Protein AF-A0A7S2IWK2-F1 (afdb_monomer_lite)

pLDDT: mean 80.55, std 19.59, range [37.44, 98.5]

Organism: NCBI:txid327968

Foldseek 3Di:
DDDDDDDDDDDDDDPPQDAPDQQPCVLQVQCCDPPQVLNPDGPVVVVCCQAQNQQNVLFGNNVVCSVVSVCRVLSCCCAVVLAPVVSVVVVLVVCVVVVLLSNVVVVVCCVVVVVVVDPQDDSNDHRVNVSVVCCVPPNCVNSRHNHDDVCVVPPPPPVPSQCSDPVRRCVPPVVD

Radius of gyration: 22.22 Å; chains: 1; bounding box: 35×38×95 Å

Sequence (176 aa):
ATPADAGRAMAASAGVAGQINKFDCDRHPKLCQPPFDCQTFTDQEFMTMQTRGFAPEGQGNLRTWCFSPDYEEYMHTCIVKKDLVAAAKIQYQWSLDKKDGVDELDGSYCFLEGHCSNAAVTNETTLAEADKMCDERYGDDWRKAGKITWSMQQPQLSLHPELASHTTGFHSSKAT

Structure (mmCIF, N/CA/C/O backbone):
data_AF-A0A7S2IWK2-F1
#
_entry.id   AF-A0A7S2IWK2-F1
#
loop_
_atom_site.group_PDB
_atom_site.id
_atom_site.type_symbol
_atom_site.label_atom_id
_atom_site.label_alt_id
_atom_site.label_comp_id
_atom_site.label_asym_id
_atom_site.label_entity_id
_atom_site.label_seq_id
_atom_site.pdbx_PDB_ins_code
_atom_site.Cartn_x
_atom_site.Cartn_y
_atom_site.Cartn_z
_atom_site.occupancy
_atom_site.B_iso_or_equiv
_atom_site.auth_seq_id
_atom_site.auth_comp_id
_atom_site.auth_asym_id
_atom_site.auth_atom_id
_atom_site.pdbx_PDB_model_num
ATOM 1 N N . ALA A 1 1 ? 11.664 20.136 -65.257 1.00 42.97 1 ALA A N 1
ATOM 2 C CA . ALA A 1 1 ? 12.844 19.936 -64.398 1.00 42.97 1 ALA A CA 1
ATOM 3 C C . ALA A 1 1 ? 12.511 20.484 -63.017 1.00 42.97 1 ALA A C 1
ATOM 5 O O . ALA A 1 1 ? 12.349 21.687 -62.881 1.00 42.97 1 ALA A O 1
ATOM 6 N N . THR A 1 2 ? 12.291 19.609 -62.042 1.00 47.41 2 THR A N 1
ATOM 7 C CA . THR A 1 2 ? 12.078 19.954 -60.627 1.00 47.41 2 THR A CA 1
ATOM 8 C C . THR A 1 2 ? 13.369 19.725 -59.852 1.00 47.41 2 THR A C 1
ATOM 10 O O . THR A 1 2 ? 14.076 18.759 -60.141 1.00 47.41 2 THR A O 1
ATOM 13 N N . PRO A 1 3 ? 13.636 20.555 -58.838 1.00 44.16 3 PRO A N 1
ATOM 14 C CA . PRO A 1 3 ? 14.153 20.006 -57.592 1.00 44.16 3 PRO A CA 1
ATOM 15 C C . PRO A 1 3 ? 13.393 20.560 -56.381 1.00 44.16 3 PRO A C 1
ATOM 17 O O . PRO A 1 3 ? 13.373 21.762 -56.119 1.00 44.16 3 PRO A O 1
ATOM 20 N N . ALA A 1 4 ? 12.762 19.630 -55.668 1.00 43.69 4 ALA A N 1
ATOM 21 C CA . ALA A 1 4 ? 12.442 19.727 -54.254 1.00 43.69 4 ALA A CA 1
ATOM 22 C C . ALA A 1 4 ? 13.703 19.404 -53.417 1.00 43.69 4 ALA A C 1
ATOM 24 O O . ALA A 1 4 ? 14.712 18.976 -53.973 1.00 43.69 4 ALA A O 1
ATOM 25 N N . ASP A 1 5 ? 13.582 19.561 -52.097 1.00 46.97 5 ASP A N 1
ATOM 26 C CA . ASP A 1 5 ? 14.497 19.141 -51.020 1.00 46.97 5 ASP A CA 1
ATOM 27 C C . ASP A 1 5 ? 15.572 20.123 -50.534 1.00 46.97 5 ASP A C 1
ATOM 29 O O . ASP A 1 5 ? 16.701 20.158 -51.012 1.00 46.97 5 ASP A O 1
ATOM 33 N N . ALA A 1 6 ? 15.243 20.805 -49.429 1.00 41.53 6 ALA A N 1
ATOM 34 C CA . ALA A 1 6 ? 16.183 21.059 -48.333 1.00 41.53 6 ALA A CA 1
ATOM 35 C C . ALA A 1 6 ? 15.432 21.332 -47.012 1.00 41.53 6 ALA A C 1
ATOM 37 O O . ALA A 1 6 ? 15.571 22.386 -46.400 1.00 41.53 6 ALA A O 1
ATOM 38 N N . GLY A 1 7 ? 14.611 20.379 -46.563 1.00 37.44 7 GLY A N 1
ATOM 39 C CA . GLY A 1 7 ? 14.047 20.363 -45.210 1.00 37.44 7 GLY A CA 1
ATOM 40 C C . GLY A 1 7 ? 14.816 19.384 -44.326 1.00 37.44 7 GLY A C 1
ATOM 41 O O . GLY A 1 7 ? 14.419 18.231 -44.203 1.00 37.44 7 GLY A O 1
ATOM 42 N N . ARG A 1 8 ? 15.931 19.812 -43.722 1.00 45.59 8 ARG A N 1
ATOM 43 C CA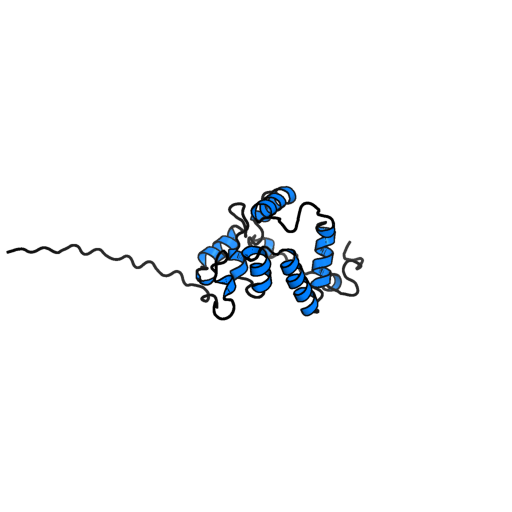 . ARG A 1 8 ? 16.676 18.999 -42.745 1.00 45.59 8 ARG A CA 1
ATOM 44 C C . ARG A 1 8 ? 16.255 19.409 -41.333 1.00 45.59 8 ARG A C 1
ATOM 46 O O . ARG A 1 8 ? 16.829 20.320 -40.746 1.00 45.59 8 ARG A O 1
ATOM 53 N N . ALA A 1 9 ? 15.225 18.751 -40.808 1.00 43.69 9 ALA A N 1
ATOM 54 C CA . ALA A 1 9 ? 14.885 18.825 -39.393 1.00 43.69 9 ALA A CA 1
ATOM 55 C C . ALA A 1 9 ? 15.951 18.069 -38.586 1.00 43.69 9 ALA A C 1
ATOM 57 O O . ALA A 1 9 ? 16.199 16.886 -38.823 1.00 43.69 9 ALA A O 1
ATOM 58 N N . MET A 1 10 ? 16.600 18.758 -37.647 1.00 44.78 10 MET A N 1
ATOM 59 C CA . MET A 1 10 ? 17.414 18.107 -36.628 1.00 44.78 10 MET A CA 1
ATOM 60 C C . MET A 1 10 ? 16.477 17.397 -35.651 1.00 44.78 10 MET A C 1
ATOM 62 O O . MET A 1 10 ? 15.707 18.045 -34.945 1.00 44.78 10 MET A O 1
ATOM 66 N N . ALA A 1 11 ? 16.533 16.068 -35.621 1.00 47.22 11 ALA A N 1
ATOM 67 C CA . ALA A 1 11 ? 15.924 15.293 -34.555 1.00 47.22 11 ALA A CA 1
ATOM 68 C C . ALA A 1 11 ? 16.700 15.565 -33.259 1.00 47.22 11 ALA A C 1
ATOM 70 O O . ALA A 1 11 ? 17.878 15.227 -33.147 1.00 47.22 11 ALA A O 1
ATOM 71 N N . ALA A 1 12 ? 16.038 16.196 -32.291 1.00 45.97 12 ALA A N 1
ATOM 72 C CA . ALA A 1 12 ? 16.512 16.254 -30.921 1.00 45.97 12 ALA A CA 1
ATOM 73 C C . ALA A 1 12 ? 16.427 14.838 -30.337 1.00 45.97 12 ALA A C 1
ATOM 75 O O . ALA A 1 12 ? 15.342 14.306 -30.109 1.00 45.97 12 ALA A O 1
ATOM 76 N N . SER A 1 13 ? 17.579 14.211 -30.124 1.00 44.81 13 SER A N 1
ATOM 77 C CA . SER A 1 13 ? 17.695 13.000 -29.321 1.00 44.81 13 SER A CA 1
ATOM 78 C C . SER A 1 13 ? 17.379 13.361 -27.871 1.00 44.81 13 SER A C 1
ATOM 80 O O . SER A 1 13 ? 18.224 13.915 -27.166 1.00 44.81 13 SER A O 1
ATOM 82 N N . ALA A 1 14 ? 16.147 13.083 -27.446 1.00 52.09 14 ALA A N 1
ATOM 83 C CA . ALA A 1 14 ? 15.778 13.065 -26.041 1.00 52.09 14 ALA A CA 1
ATOM 84 C C . ALA A 1 14 ? 16.675 12.038 -25.340 1.00 52.09 14 ALA A C 1
ATOM 86 O O . ALA A 1 14 ? 16.650 10.850 -25.668 1.00 52.09 14 ALA A O 1
ATOM 87 N N . GLY A 1 15 ? 17.521 12.519 -24.429 1.00 41.31 15 GLY A N 1
ATOM 88 C CA . GLY A 1 15 ? 18.321 11.663 -23.568 1.00 41.31 15 GLY A CA 1
ATOM 89 C C . GLY A 1 15 ? 17.392 10.723 -22.814 1.00 41.31 15 GLY A C 1
ATOM 90 O O . GLY A 1 15 ? 16.496 11.174 -22.103 1.00 41.31 15 GLY A O 1
ATOM 91 N N . VAL A 1 16 ? 17.583 9.422 -23.011 1.00 52.66 16 VAL A N 1
ATOM 92 C CA . VAL A 1 16 ? 16.924 8.388 -22.219 1.00 52.66 16 VAL A CA 1
ATOM 93 C C . VAL A 1 16 ? 17.413 8.582 -20.789 1.00 52.66 16 VAL A C 1
ATOM 95 O O . VAL A 1 16 ? 18.560 8.265 -20.475 1.00 52.66 16 VAL A O 1
ATOM 98 N N . ALA A 1 17 ? 16.567 9.172 -19.945 1.00 56.16 17 ALA A N 1
ATOM 99 C CA . ALA A 1 17 ? 16.725 9.079 -18.505 1.00 56.16 17 ALA A CA 1
ATOM 100 C C . ALA A 1 17 ? 16.875 7.586 -18.183 1.00 56.16 17 ALA A C 1
ATOM 102 O O . ALA A 1 17 ? 16.020 6.787 -18.572 1.00 56.16 17 ALA A O 1
ATOM 103 N N . GLY A 1 18 ? 18.015 7.208 -17.603 1.00 46.22 18 GLY A N 1
ATOM 104 C CA . GLY A 1 18 ? 18.309 5.818 -17.279 1.00 46.22 18 GLY A CA 1
ATOM 105 C C . GLY A 1 18 ? 17.173 5.242 -16.442 1.00 46.22 18 GLY A C 1
ATOM 106 O O . GLY A 1 18 ? 16.718 5.888 -15.510 1.00 46.22 18 GLY A O 1
ATOM 107 N N . GLN A 1 19 ? 16.668 4.073 -16.822 1.00 54.09 19 GLN A N 1
ATOM 108 C CA . GLN A 1 19 ? 15.784 3.293 -15.966 1.00 54.09 19 GLN A CA 1
ATOM 109 C C . GLN A 1 19 ? 16.672 2.555 -14.959 1.00 54.09 19 GLN A C 1
ATOM 111 O O . GLN A 1 19 ? 17.494 1.731 -15.369 1.00 54.09 19 GLN A O 1
ATOM 116 N N . ILE A 1 20 ? 16.523 2.810 -13.660 1.00 53.59 20 ILE A N 1
ATOM 117 C CA . ILE A 1 20 ? 16.961 1.887 -12.613 1.00 53.59 20 ILE A CA 1
ATOM 118 C C . ILE A 1 20 ? 16.224 0.579 -12.896 1.00 53.59 20 ILE A C 1
ATOM 120 O O . ILE A 1 20 ? 15.005 0.526 -12.795 1.00 53.59 20 ILE A O 1
ATOM 124 N N . ASN A 1 21 ? 16.991 -0.438 -13.300 1.00 61.62 21 ASN A N 1
ATOM 125 C CA . ASN A 1 21 ? 16.616 -1.843 -13.455 1.00 61.62 21 ASN A CA 1
ATOM 126 C C . ASN A 1 21 ? 15.184 -2.073 -13.954 1.00 61.62 21 ASN A C 1
ATOM 128 O O . ASN A 1 21 ? 14.243 -2.109 -13.166 1.00 61.62 21 ASN A O 1
ATOM 132 N N . LYS A 1 22 ? 15.040 -2.308 -15.265 1.00 82.94 22 LYS A N 1
ATOM 133 C CA . LYS A 1 22 ? 13.790 -2.776 -15.880 1.00 82.94 22 LYS A CA 1
ATOM 134 C C . LYS A 1 22 ? 13.114 -3.809 -14.964 1.00 82.94 22 LYS A C 1
ATOM 136 O O . LYS A 1 22 ? 13.695 -4.862 -14.711 1.00 82.94 22 LYS A O 1
ATOM 141 N N . PHE A 1 23 ? 11.927 -3.474 -14.460 1.00 93.31 23 PHE A N 1
ATOM 142 C CA . PHE A 1 23 ? 11.170 -4.321 -13.541 1.00 93.31 23 PHE A CA 1
ATOM 143 C C . PHE A 1 23 ? 10.983 -5.727 -14.138 1.00 93.31 23 PHE A C 1
ATOM 145 O O . PHE A 1 23 ? 10.677 -5.868 -15.326 1.00 93.31 23 PHE A O 1
ATOM 152 N N . ASP A 1 24 ? 11.203 -6.764 -13.328 1.00 95.44 24 ASP A N 1
ATOM 153 C CA . ASP A 1 24 ? 11.193 -8.160 -13.775 1.00 95.44 24 ASP A CA 1
ATOM 154 C C . ASP A 1 24 ? 9.757 -8.700 -13.862 1.00 95.44 24 ASP A C 1
ATOM 156 O O . ASP A 1 24 ? 9.222 -9.278 -12.915 1.00 95.44 24 ASP A O 1
ATOM 160 N N . CYS A 1 25 ? 9.123 -8.495 -15.017 1.00 96.31 25 CYS A N 1
ATOM 161 C CA . CYS A 1 25 ? 7.776 -8.999 -15.292 1.00 96.31 25 CYS A CA 1
ATOM 162 C C . CYS A 1 25 ? 7.700 -10.515 -15.460 1.00 96.31 25 CYS A C 1
ATOM 164 O O . CYS A 1 25 ? 6.600 -11.058 -15.400 1.00 96.31 25 CYS A O 1
ATOM 166 N N . ASP A 1 26 ? 8.822 -11.200 -15.691 1.00 96.81 26 ASP A N 1
ATOM 167 C CA . ASP A 1 26 ? 8.811 -12.660 -15.770 1.00 96.81 26 ASP A CA 1
ATOM 168 C C . ASP A 1 26 ? 8.629 -13.242 -14.363 1.00 96.81 26 ASP A C 1
ATOM 170 O O . ASP A 1 26 ? 7.918 -14.231 -14.176 1.00 96.81 26 ASP A O 1
ATOM 174 N N . ARG A 1 27 ? 9.216 -12.581 -13.356 1.00 97.12 27 ARG A N 1
ATOM 175 C CA . ARG A 1 27 ? 9.064 -12.943 -11.945 1.00 97.12 27 ARG A CA 1
ATOM 176 C C . ARG A 1 27 ? 7.814 -12.354 -11.286 1.00 97.12 27 ARG A C 1
ATOM 178 O O . ARG A 1 27 ? 7.235 -13.017 -10.430 1.00 97.12 27 ARG A O 1
ATOM 185 N N . HIS A 1 28 ? 7.413 -11.144 -11.674 1.00 97.81 28 HIS A N 1
ATOM 186 C CA . HIS A 1 28 ? 6.282 -10.411 -11.091 1.00 97.81 28 HIS A CA 1
ATOM 187 C C . HIS A 1 28 ? 5.304 -9.913 -12.177 1.00 97.81 28 HIS A C 1
ATOM 189 O O . HIS A 1 28 ? 5.151 -8.704 -12.400 1.00 97.81 28 HIS A O 1
ATOM 195 N N . PRO A 1 29 ? 4.638 -10.832 -12.901 1.00 98.00 29 PRO A N 1
ATOM 196 C CA . PRO A 1 29 ? 3.811 -10.485 -14.053 1.00 98.00 29 PRO A CA 1
ATOM 197 C C . PRO A 1 29 ? 2.550 -9.687 -13.702 1.00 98.00 29 PRO A C 1
ATOM 199 O O . PRO A 1 29 ? 2.062 -8.928 -14.539 1.00 98.00 29 PRO A O 1
ATOM 202 N N . LYS A 1 30 ? 1.998 -9.838 -12.492 1.00 98.50 30 LYS A N 1
ATOM 203 C CA . LYS A 1 30 ? 0.761 -9.157 -12.075 1.00 98.50 30 LYS A CA 1
ATOM 204 C C . LYS A 1 30 ? 1.011 -7.686 -11.766 1.00 98.50 30 LYS A C 1
ATOM 206 O O . LYS A 1 30 ? 0.133 -6.864 -12.012 1.00 98.50 30 LYS A O 1
ATOM 211 N N . LEU A 1 31 ? 2.207 -7.339 -11.288 1.00 98.06 31 LEU A N 1
ATOM 212 C CA . LEU A 1 31 ? 2.612 -5.942 -11.093 1.00 98.06 31 LEU A CA 1
ATOM 213 C C . LEU A 1 31 ? 2.954 -5.223 -12.410 1.00 98.06 31 LEU A C 1
ATOM 215 O O . LEU A 1 31 ? 3.026 -3.997 -12.440 1.00 98.06 31 LEU A O 1
ATOM 219 N N . CYS A 1 32 ? 3.103 -5.951 -13.520 1.00 97.50 32 CYS A N 1
ATOM 220 C CA . CYS A 1 32 ? 3.256 -5.358 -14.853 1.00 97.50 32 CYS A CA 1
ATOM 221 C C . CYS A 1 32 ? 1.926 -5.107 -15.584 1.00 97.50 32 CYS A C 1
ATOM 223 O O . CYS A 1 32 ? 1.920 -4.714 -16.751 1.00 97.50 32 CYS A O 1
ATOM 225 N N . GLN A 1 33 ? 0.795 -5.357 -14.924 1.00 97.81 33 GLN A N 1
ATOM 226 C CA . GLN A 1 33 ? -0.538 -5.083 -15.453 1.00 97.81 33 GLN A CA 1
ATOM 227 C C . GLN A 1 33 ? -1.135 -3.839 -14.777 1.00 97.81 33 GLN A C 1
ATOM 229 O O . GLN A 1 33 ? -0.721 -3.485 -13.664 1.00 97.81 33 GLN A O 1
ATOM 234 N N . PRO A 1 34 ? -2.135 -3.186 -15.397 1.00 97.62 34 PRO A N 1
ATOM 235 C CA . PRO A 1 34 ? -2.875 -2.125 -14.735 1.00 97.62 34 PRO A CA 1
ATOM 236 C C . PRO A 1 34 ? -3.502 -2.614 -13.419 1.00 97.62 34 PRO A C 1
ATOM 238 O O . PRO A 1 34 ? -3.991 -3.746 -13.357 1.00 97.62 34 PRO A O 1
ATOM 241 N N . PRO A 1 35 ? -3.543 -1.773 -12.371 1.00 97.25 35 PRO A N 1
ATOM 242 C CA . PRO A 1 35 ? -3.135 -0.362 -12.344 1.00 97.25 35 PRO A CA 1
ATOM 243 C C . PRO A 1 35 ? -1.673 -0.125 -11.904 1.00 97.25 35 PRO A C 1
ATOM 245 O O . PRO A 1 35 ? -1.301 1.011 -11.613 1.00 97.25 35 PRO A O 1
ATOM 248 N N . PHE A 1 36 ? -0.860 -1.177 -11.781 1.00 97.56 36 PHE A N 1
ATOM 249 C CA . PHE A 1 36 ? 0.509 -1.082 -11.262 1.00 97.56 36 PHE A CA 1
ATOM 250 C C . PHE A 1 36 ? 1.511 -0.689 -12.354 1.00 97.56 36 PHE A C 1
ATOM 252 O O . PHE A 1 36 ? 2.332 0.202 -12.152 1.00 97.56 36 PHE A O 1
ATOM 259 N N . ASP A 1 37 ? 1.424 -1.315 -13.531 1.00 97.12 37 ASP A N 1
ATOM 260 C CA . ASP A 1 37 ? 2.212 -0.988 -14.729 1.00 97.12 37 ASP A CA 1
ATOM 261 C C . ASP A 1 37 ? 3.732 -0.808 -14.468 1.00 97.12 37 ASP A C 1
ATOM 263 O O . ASP A 1 37 ? 4.384 0.074 -15.047 1.00 97.12 37 ASP A O 1
ATOM 267 N N . CYS A 1 38 ? 4.317 -1.631 -13.589 1.00 96.50 38 CYS A N 1
ATOM 268 C CA . CYS A 1 38 ? 5.683 -1.460 -13.079 1.00 96.50 38 CYS A CA 1
ATOM 269 C C . CYS A 1 38 ? 6.793 -1.569 -14.138 1.00 96.50 38 CYS A C 1
ATOM 271 O O . CYS A 1 38 ? 7.881 -1.030 -13.958 1.00 96.50 38 CYS A O 1
ATOM 273 N N . GLN A 1 39 ? 6.528 -2.184 -15.289 1.00 95.50 39 GLN A N 1
ATOM 274 C CA . GLN A 1 39 ? 7.448 -2.252 -16.431 1.00 95.50 39 GLN A CA 1
ATOM 275 C C . GLN A 1 39 ? 7.789 -0.888 -17.036 1.00 95.50 39 GLN A C 1
ATOM 277 O O . GLN A 1 39 ? 8.807 -0.745 -17.714 1.00 95.50 39 GLN A O 1
ATOM 282 N N . THR A 1 40 ? 6.915 0.100 -16.836 1.00 94.56 40 THR A N 1
ATOM 283 C CA . THR A 1 40 ? 7.118 1.475 -17.310 1.00 94.56 40 THR A CA 1
ATOM 284 C C . THR A 1 40 ? 7.581 2.410 -16.202 1.00 94.56 40 THR A C 1
ATOM 286 O O . THR A 1 40 ? 7.739 3.600 -16.452 1.00 94.56 40 THR A O 1
ATOM 289 N N . PHE A 1 41 ? 7.774 1.890 -14.990 1.00 93.00 41 PHE A N 1
ATOM 290 C CA . PHE A 1 41 ? 8.134 2.675 -13.825 1.00 93.00 41 PHE A CA 1
ATOM 291 C C . PHE A 1 41 ? 9.530 3.292 -13.973 1.00 93.00 41 PHE A C 1
ATOM 293 O O . PHE A 1 41 ? 10.486 2.611 -14.345 1.00 93.00 41 PHE A O 1
ATOM 300 N N . THR A 1 42 ? 9.635 4.600 -13.732 1.00 91.19 42 THR A N 1
ATOM 301 C CA . THR A 1 42 ? 10.849 5.388 -13.994 1.00 91.19 42 THR A CA 1
ATOM 302 C C . THR A 1 42 ? 11.503 5.935 -12.727 1.00 91.19 42 THR A C 1
ATOM 304 O O . THR A 1 42 ? 10.853 6.191 -11.712 1.00 91.19 42 THR A O 1
ATOM 307 N N . ASP A 1 43 ? 12.795 6.248 -12.826 1.00 88.94 43 ASP A N 1
ATOM 308 C CA . ASP A 1 43 ? 13.557 6.951 -11.785 1.00 88.94 43 ASP A CA 1
ATOM 309 C C . ASP A 1 43 ? 12.919 8.283 -11.414 1.00 88.94 43 ASP A C 1
ATOM 311 O O . ASP A 1 43 ? 12.891 8.674 -10.249 1.00 88.94 43 ASP A O 1
ATOM 315 N N . GLN A 1 44 ? 12.374 8.988 -12.404 1.00 90.75 44 GLN A N 1
ATOM 316 C CA . GLN A 1 44 ? 11.716 10.263 -12.172 1.00 90.75 44 GLN A CA 1
ATOM 317 C C . GLN A 1 44 ? 10.452 10.091 -11.324 1.00 90.75 44 GLN A C 1
ATOM 319 O O . GLN A 1 44 ? 10.208 10.900 -10.425 1.00 90.75 44 GLN A O 1
ATOM 324 N N . GLU A 1 45 ? 9.659 9.045 -11.564 1.00 90.81 45 GLU A N 1
ATOM 325 C CA . GLU A 1 45 ? 8.510 8.717 -10.715 1.00 90.81 45 GLU A CA 1
ATOM 326 C C . GLU A 1 45 ? 8.957 8.343 -9.300 1.00 90.81 45 GLU A C 1
ATOM 328 O O . GLU A 1 45 ? 8.370 8.824 -8.329 1.00 90.81 45 GLU A O 1
ATOM 333 N N . PHE A 1 46 ? 10.037 7.568 -9.160 1.00 89.19 46 PHE A N 1
ATOM 334 C CA . PHE A 1 46 ? 10.610 7.249 -7.851 1.00 89.19 46 PHE A CA 1
ATOM 335 C C . PHE A 1 46 ? 11.041 8.497 -7.082 1.00 89.19 46 PHE A C 1
ATOM 337 O O . PHE A 1 46 ? 10.653 8.688 -5.929 1.00 89.19 46 PHE A O 1
ATOM 344 N N . MET A 1 47 ? 11.807 9.379 -7.723 1.00 89.19 47 MET A N 1
ATOM 345 C CA . MET A 1 47 ? 12.257 10.633 -7.120 1.00 89.19 47 MET A CA 1
ATOM 346 C C . MET A 1 47 ? 11.078 11.544 -6.771 1.00 89.19 47 MET A C 1
ATOM 348 O O . MET A 1 47 ? 11.086 12.214 -5.735 1.00 89.19 47 MET A O 1
ATOM 352 N N . THR A 1 48 ? 10.031 11.544 -7.596 1.00 90.12 48 THR A N 1
ATOM 353 C CA . THR A 1 48 ? 8.790 12.274 -7.313 1.00 90.12 48 THR A CA 1
ATOM 354 C C . THR A 1 48 ? 8.122 11.734 -6.050 1.00 90.12 48 THR A C 1
ATOM 356 O O . THR A 1 48 ? 7.757 12.522 -5.180 1.00 90.12 48 THR A O 1
ATOM 359 N N . MET A 1 49 ? 8.030 10.412 -5.887 1.00 89.31 49 MET A N 1
ATOM 360 C CA . MET A 1 49 ? 7.471 9.803 -4.676 1.00 89.31 49 MET A CA 1
ATOM 361 C C . MET A 1 49 ? 8.310 10.083 -3.430 1.00 89.31 49 MET A C 1
ATOM 363 O O . MET A 1 49 ? 7.765 10.489 -2.409 1.00 89.31 49 MET A O 1
ATOM 367 N N . GLN A 1 50 ? 9.637 9.981 -3.513 1.00 88.31 50 GLN A N 1
ATOM 368 C CA . GLN A 1 50 ? 10.507 10.297 -2.375 1.00 88.31 50 GLN A CA 1
ATOM 369 C C . GLN A 1 50 ? 10.412 11.765 -1.933 1.00 88.31 50 GLN A C 1
ATOM 371 O O . GLN A 1 50 ? 10.610 12.071 -0.760 1.00 88.31 50 GLN A O 1
ATOM 376 N N . THR A 1 51 ? 10.117 12.692 -2.848 1.00 90.44 51 THR A N 1
ATOM 377 C CA . THR A 1 51 ? 10.080 14.134 -2.546 1.00 90.44 51 THR A CA 1
ATOM 378 C C . THR A 1 51 ? 8.685 14.664 -2.226 1.00 90.44 51 THR A C 1
ATOM 380 O O . THR A 1 51 ? 8.556 15.644 -1.483 1.00 90.44 51 THR A O 1
ATOM 383 N N . ARG A 1 52 ? 7.632 14.042 -2.764 1.00 91.00 52 ARG A N 1
ATOM 384 C CA . ARG A 1 52 ? 6.241 14.495 -2.607 1.00 91.00 52 ARG A CA 1
ATOM 385 C C . ARG A 1 52 ? 5.386 13.566 -1.741 1.00 91.00 52 ARG A C 1
ATOM 387 O O . ARG A 1 52 ? 4.369 14.030 -1.239 1.00 91.00 52 ARG A O 1
ATOM 394 N N . GLY A 1 53 ? 5.825 12.332 -1.506 1.00 91.19 53 GLY A N 1
ATOM 395 C CA . GLY A 1 53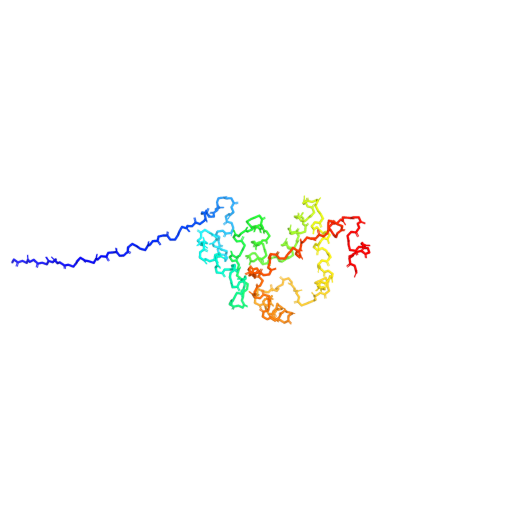 ? 5.074 11.288 -0.813 1.00 91.19 53 GLY A CA 1
ATOM 396 C C . GLY A 1 53 ? 4.382 10.320 -1.775 1.00 91.19 53 GLY A C 1
ATOM 397 O O . GLY A 1 53 ? 4.495 10.431 -2.998 1.00 91.19 53 GLY A O 1
ATOM 398 N N . PHE A 1 54 ? 3.667 9.356 -1.205 1.00 90.44 54 PHE A N 1
ATOM 399 C CA . PHE A 1 54 ? 3.005 8.265 -1.923 1.00 90.44 54 PHE A CA 1
ATOM 400 C C . PHE A 1 54 ? 1.599 8.592 -2.435 1.00 90.44 54 PHE A C 1
ATOM 402 O O . PHE A 1 54 ? 1.068 7.836 -3.243 1.00 90.44 54 PHE A O 1
ATOM 409 N N . ALA A 1 55 ? 0.998 9.709 -2.027 1.00 92.38 55 ALA A N 1
ATOM 410 C CA . ALA A 1 55 ? -0.310 10.135 -2.531 1.00 92.38 55 ALA A CA 1
ATOM 411 C C . ALA A 1 55 ? -0.378 11.657 -2.748 1.00 92.38 55 ALA A C 1
ATOM 413 O O . ALA A 1 55 ? -1.269 12.332 -2.231 1.00 92.38 55 ALA A O 1
ATOM 414 N N . PRO A 1 56 ? 0.563 12.240 -3.515 1.00 89.44 56 PRO A N 1
ATOM 415 C CA . PRO A 1 56 ? 0.722 13.690 -3.591 1.00 89.44 56 PRO A CA 1
ATOM 416 C C . PRO A 1 56 ? -0.439 14.408 -4.293 1.00 89.44 56 PRO A C 1
ATOM 418 O O . PRO A 1 56 ? -0.557 15.622 -4.158 1.00 89.44 56 PRO A O 1
ATOM 421 N N . GLU A 1 57 ? -1.277 13.672 -5.026 1.00 90.19 57 GLU A N 1
ATOM 422 C CA . GLU A 1 57 ? -2.470 14.182 -5.717 1.00 90.19 57 GLU A CA 1
ATOM 423 C C . GLU A 1 57 ? -3.771 13.879 -4.939 1.00 90.19 57 GLU A C 1
ATOM 425 O O . GLU A 1 57 ? -4.867 14.023 -5.473 1.00 90.19 57 GLU A O 1
ATOM 430 N N . GLY A 1 58 ? -3.662 13.439 -3.678 1.00 90.38 58 GLY A N 1
ATOM 431 C CA . GLY A 1 58 ? -4.805 13.117 -2.813 1.00 90.38 58 GLY A CA 1
ATOM 432 C C . GLY A 1 58 ? -5.409 11.728 -3.023 1.00 90.38 58 GLY A C 1
ATOM 433 O O . GLY A 1 58 ? -6.434 11.423 -2.427 1.00 90.38 58 GLY A O 1
ATOM 434 N N . GLN A 1 59 ? -4.775 10.896 -3.848 1.00 93.62 59 GLN A N 1
ATOM 435 C CA . GLN A 1 59 ? -5.157 9.506 -4.102 1.00 93.62 59 GLN A CA 1
ATOM 436 C C . GLN A 1 59 ? -3.944 8.601 -3.927 1.00 93.62 59 GLN A C 1
ATOM 438 O O . GLN A 1 59 ? -2.832 8.980 -4.317 1.00 93.62 59 GLN A O 1
ATOM 443 N N . GLY A 1 60 ? -4.151 7.402 -3.380 1.00 92.12 60 GLY A N 1
ATOM 444 C CA . GLY A 1 60 ? -3.098 6.396 -3.267 1.00 92.12 60 GLY A CA 1
ATOM 445 C C . GLY A 1 60 ? -2.437 6.085 -4.618 1.00 92.12 60 GLY A C 1
ATOM 446 O O . GLY A 1 60 ? -3.089 5.598 -5.542 1.00 92.12 60 GLY A O 1
ATOM 447 N N . ASN A 1 61 ? -1.125 6.319 -4.748 1.00 94.38 61 ASN A N 1
ATOM 448 C CA . ASN A 1 61 ? -0.391 5.941 -5.955 1.00 94.38 61 ASN A CA 1
ATOM 449 C C . ASN A 1 61 ? -0.065 4.443 -5.931 1.00 94.38 61 ASN A C 1
ATOM 451 O O . ASN A 1 61 ? 0.881 4.009 -5.274 1.00 94.38 61 ASN A O 1
ATOM 455 N N . LEU A 1 62 ? -0.806 3.641 -6.693 1.00 96.00 62 LEU A N 1
ATOM 456 C CA . LEU A 1 62 ? -0.628 2.185 -6.736 1.00 96.00 62 LEU A CA 1
ATOM 457 C C . LEU A 1 62 ? 0.728 1.753 -7.319 1.00 96.00 62 LEU A C 1
ATOM 459 O O . LEU A 1 62 ? 1.200 0.660 -7.022 1.00 96.00 62 LEU A O 1
ATOM 463 N N . ARG A 1 63 ? 1.414 2.625 -8.066 1.00 95.44 63 ARG A N 1
ATOM 464 C CA . ARG A 1 63 ? 2.763 2.359 -8.599 1.00 95.44 63 ARG A CA 1
ATOM 465 C C . ARG A 1 63 ? 3.846 2.380 -7.515 1.00 95.44 63 ARG A C 1
ATOM 467 O O . ARG A 1 63 ? 4.969 1.958 -7.762 1.00 95.44 63 ARG A O 1
ATOM 474 N N . THR A 1 64 ? 3.520 2.807 -6.293 1.00 92.88 64 THR A N 1
ATOM 475 C CA . THR A 1 64 ? 4.405 2.652 -5.121 1.00 92.88 64 THR A CA 1
ATOM 476 C C . THR A 1 64 ? 4.753 1.187 -4.848 1.00 92.88 64 THR A C 1
ATOM 478 O O . THR A 1 64 ? 5.845 0.888 -4.373 1.00 92.88 64 THR A O 1
ATOM 481 N N . TRP A 1 65 ? 3.882 0.247 -5.219 1.00 94.81 65 TRP A N 1
ATOM 482 C CA . TRP A 1 65 ? 4.125 -1.182 -5.020 1.00 94.81 65 TRP A CA 1
ATOM 483 C C . TRP A 1 65 ? 5.206 -1.763 -5.934 1.00 94.81 65 TRP A C 1
ATOM 485 O O . TRP A 1 65 ? 5.689 -2.864 -5.677 1.00 94.81 65 TRP A O 1
ATOM 495 N N . CYS A 1 66 ? 5.678 -1.007 -6.931 1.00 95.06 66 CYS A N 1
ATOM 496 C CA . CYS A 1 66 ? 6.820 -1.407 -7.749 1.00 95.06 66 CYS A CA 1
ATOM 497 C C . CYS A 1 66 ? 8.134 -1.512 -6.943 1.00 95.06 66 CYS A C 1
ATOM 499 O O . CYS A 1 66 ? 9.069 -2.164 -7.402 1.00 95.06 66 CYS A O 1
ATOM 501 N N . PHE A 1 67 ? 8.214 -0.930 -5.736 1.00 91.69 67 PHE A N 1
ATOM 502 C CA . PHE A 1 67 ? 9.365 -1.089 -4.827 1.00 91.69 67 PHE A CA 1
ATOM 503 C C . PHE A 1 67 ? 9.304 -2.334 -3.949 1.00 91.69 67 PHE A C 1
ATOM 505 O O . PHE A 1 67 ? 10.310 -2.709 -3.349 1.00 91.69 67 PHE A O 1
ATOM 512 N N . SER A 1 68 ? 8.139 -2.972 -3.879 1.00 92.81 68 SER A N 1
ATOM 513 C CA . SER A 1 68 ? 7.870 -4.057 -2.943 1.00 92.81 68 SER A CA 1
ATOM 514 C C . SER A 1 68 ? 7.263 -5.251 -3.686 1.00 92.81 68 SER A C 1
ATOM 516 O O . SER A 1 68 ? 6.145 -5.666 -3.376 1.00 92.81 68 SER A O 1
ATOM 518 N N . PRO A 1 69 ? 7.973 -5.816 -4.684 1.00 95.62 69 PRO A N 1
ATOM 519 C CA . PRO A 1 69 ? 7.412 -6.832 -5.572 1.00 95.62 69 PRO A CA 1
ATOM 520 C C . PRO A 1 69 ? 7.063 -8.149 -4.861 1.00 95.62 69 PRO A C 1
ATOM 522 O O . PRO A 1 69 ? 6.221 -8.907 -5.339 1.00 95.62 69 PRO A O 1
ATOM 525 N N . ASP A 1 70 ? 7.630 -8.388 -3.676 1.00 94.31 70 ASP A N 1
ATOM 526 C CA . ASP A 1 70 ? 7.268 -9.514 -2.8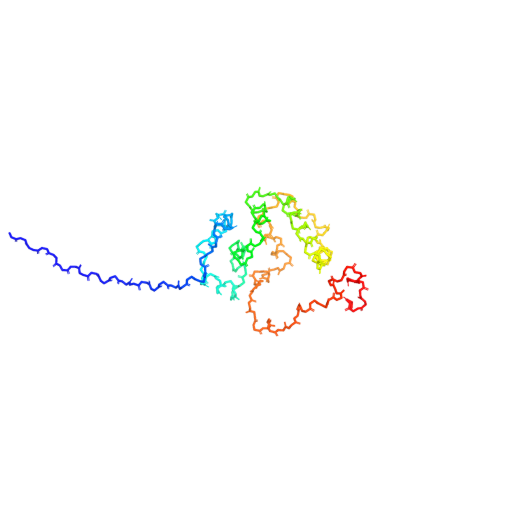07 1.00 94.31 70 ASP A CA 1
ATOM 527 C C . ASP A 1 70 ? 5.793 -9.479 -2.351 1.00 94.31 70 ASP A C 1
ATOM 529 O O . ASP A 1 70 ? 5.249 -10.510 -1.962 1.00 94.31 70 ASP A O 1
ATOM 533 N N . TYR A 1 71 ? 5.120 -8.325 -2.445 1.00 95.94 71 TYR A N 1
ATOM 534 C CA . TYR A 1 71 ? 3.696 -8.162 -2.123 1.00 95.94 71 TYR A CA 1
ATOM 535 C C . TYR A 1 71 ? 2.768 -8.353 -3.332 1.00 95.94 71 TYR A C 1
ATOM 537 O O . TYR A 1 71 ? 1.577 -8.056 -3.239 1.00 95.94 71 TYR A O 1
ATOM 545 N N . GLU A 1 72 ? 3.274 -8.845 -4.468 1.00 97.94 72 GLU A N 1
ATOM 546 C CA . GLU A 1 72 ? 2.499 -8.990 -5.705 1.00 97.94 72 GLU A CA 1
ATOM 547 C C . GLU A 1 72 ? 1.145 -9.691 -5.493 1.00 97.94 72 GLU A C 1
ATOM 549 O O . GLU A 1 72 ? 0.108 -9.162 -5.901 1.00 97.94 72 GLU A O 1
ATOM 554 N N . GLU A 1 73 ? 1.132 -10.875 -4.869 1.00 98.25 73 GLU A N 1
ATOM 555 C CA . GLU A 1 73 ? -0.108 -11.652 -4.729 1.00 98.25 73 GLU A CA 1
ATOM 556 C C . GLU A 1 73 ? -1.130 -10.931 -3.850 1.00 98.25 73 GLU A C 1
ATOM 558 O O . GLU A 1 73 ? -2.320 -10.890 -4.183 1.00 98.25 73 GLU A O 1
ATOM 563 N N . TYR A 1 74 ? -0.653 -10.350 -2.747 1.00 98.06 74 TYR A N 1
ATOM 564 C CA . TYR A 1 74 ? -1.457 -9.566 -1.820 1.00 98.06 74 TYR A CA 1
ATOM 565 C C . TYR A 1 74 ? -2.100 -8.381 -2.543 1.00 98.06 74 TYR A C 1
ATOM 567 O O . TYR A 1 74 ? -3.326 -8.248 -2.558 1.00 98.06 74 TYR A O 1
ATOM 575 N N . MET A 1 75 ? -1.288 -7.571 -3.224 1.00 97.88 75 MET A N 1
ATOM 576 C CA . MET A 1 75 ? -1.746 -6.347 -3.872 1.00 97.88 75 MET A CA 1
ATOM 577 C C . MET A 1 75 ? -2.644 -6.607 -5.068 1.00 97.88 75 MET A C 1
ATOM 579 O O . MET A 1 75 ? -3.672 -5.948 -5.216 1.00 97.88 75 MET A O 1
ATOM 583 N N . HIS A 1 76 ? -2.323 -7.595 -5.900 1.00 98.44 76 HIS A N 1
ATOM 584 C CA . HIS A 1 76 ? -3.198 -7.974 -7.002 1.00 98.44 76 HIS A CA 1
ATOM 585 C C . HIS A 1 76 ? -4.551 -8.491 -6.487 1.00 98.44 76 HIS A C 1
ATOM 587 O O . HIS A 1 76 ? -5.601 -8.176 -7.050 1.00 98.44 76 HIS A O 1
ATOM 593 N N . THR A 1 77 ? -4.560 -9.268 -5.402 1.00 98.50 77 THR A N 1
ATOM 594 C CA . THR A 1 77 ? -5.810 -9.755 -4.803 1.00 98.50 77 THR A CA 1
ATOM 595 C C . THR A 1 77 ? -6.628 -8.615 -4.185 1.00 98.50 77 THR A C 1
ATOM 597 O O . THR A 1 77 ? -7.834 -8.540 -4.418 1.00 98.50 77 THR A O 1
ATOM 600 N N . CYS A 1 78 ? -5.971 -7.679 -3.500 1.00 97.44 78 CYS A N 1
ATOM 601 C CA . CYS A 1 78 ? -6.604 -6.510 -2.894 1.00 97.44 78 CYS A CA 1
ATOM 602 C C . CYS A 1 78 ? -7.194 -5.550 -3.942 1.00 97.44 78 CYS A C 1
ATOM 604 O O . CYS A 1 78 ? -8.366 -5.194 -3.884 1.00 97.44 78 CYS A O 1
ATOM 606 N N . ILE A 1 79 ? -6.400 -5.161 -4.938 1.00 97.38 79 ILE A N 1
ATOM 607 C CA . ILE A 1 79 ? -6.718 -4.040 -5.832 1.00 97.38 79 ILE A CA 1
ATOM 608 C C . ILE A 1 79 ? -7.425 -4.489 -7.107 1.00 97.38 79 ILE A C 1
ATOM 610 O O . ILE A 1 79 ? -8.392 -3.860 -7.540 1.00 97.38 79 ILE A O 1
ATOM 614 N N . VAL A 1 80 ? -6.940 -5.566 -7.728 1.00 97.38 80 VAL A N 1
ATOM 615 C CA . VAL A 1 80 ? -7.422 -6.009 -9.045 1.00 97.38 80 VAL A CA 1
ATOM 616 C C . VAL A 1 80 ? -8.600 -6.959 -8.883 1.00 97.38 80 VAL A C 1
ATOM 618 O O . VAL A 1 80 ? -9.652 -6.740 -9.482 1.00 97.38 80 VAL A O 1
ATOM 621 N N . LYS A 1 81 ? -8.457 -7.992 -8.040 1.00 97.88 81 LYS A N 1
ATOM 622 C CA . LYS A 1 81 ? -9.564 -8.922 -7.758 1.00 97.88 81 LYS A CA 1
ATOM 623 C C . LYS A 1 81 ? -10.624 -8.317 -6.832 1.00 97.88 81 LYS A C 1
ATOM 625 O O . LYS A 1 81 ? -11.748 -8.807 -6.841 1.00 97.88 81 LYS A O 1
ATOM 630 N N . LYS A 1 82 ? -10.274 -7.270 -6.070 1.00 96.62 82 LYS A N 1
ATOM 631 C CA . LYS A 1 82 ? -11.140 -6.625 -5.067 1.00 96.62 82 LYS A CA 1
ATOM 632 C C . LYS A 1 82 ? -11.660 -7.606 -4.015 1.00 96.62 82 LYS A C 1
ATOM 634 O O . LYS A 1 82 ? -12.803 -7.516 -3.582 1.00 96.62 82 LYS A O 1
ATOM 639 N N . ASP A 1 83 ? -10.815 -8.555 -3.623 1.00 97.69 83 ASP A N 1
ATOM 640 C CA . ASP A 1 83 ? -11.122 -9.526 -2.575 1.00 97.69 83 ASP A CA 1
ATOM 641 C C . ASP A 1 83 ? -10.316 -9.179 -1.320 1.00 97.69 83 ASP A C 1
ATOM 643 O O . ASP A 1 83 ? -9.214 -9.687 -1.091 1.00 97.69 83 ASP A O 1
ATOM 647 N N . LEU A 1 84 ? -10.860 -8.255 -0.525 1.00 95.75 84 LEU A N 1
ATOM 648 C CA . LEU A 1 84 ? -10.196 -7.732 0.672 1.00 95.75 84 LEU A CA 1
ATOM 649 C C . LEU A 1 84 ? -9.981 -8.821 1.733 1.00 95.75 84 LEU A C 1
ATOM 651 O O . LEU A 1 84 ? -8.953 -8.834 2.410 1.00 95.75 84 LEU A O 1
ATOM 655 N N . VAL A 1 85 ? -10.902 -9.784 1.840 1.00 96.31 85 VAL A N 1
ATOM 656 C CA . VAL A 1 85 ? -10.796 -10.891 2.803 1.00 96.31 85 VAL A CA 1
ATOM 657 C C . VAL A 1 85 ? -9.684 -11.855 2.401 1.00 96.31 85 VAL A C 1
ATOM 659 O O . VAL A 1 85 ? -8.908 -12.291 3.255 1.00 96.31 85 VAL A O 1
ATOM 662 N N . ALA A 1 86 ? -9.581 -12.205 1.117 1.00 98.12 86 ALA A N 1
ATOM 663 C CA . ALA A 1 86 ? -8.485 -13.043 0.643 1.00 98.12 86 ALA A CA 1
ATOM 664 C C . ALA A 1 86 ? -7.136 -12.325 0.760 1.00 98.12 86 ALA A C 1
ATOM 666 O O . ALA A 1 86 ? -6.164 -12.941 1.198 1.00 98.12 86 ALA A O 1
ATOM 667 N N . ALA A 1 87 ? -7.078 -11.029 0.442 1.00 97.62 87 ALA A N 1
ATOM 668 C CA . ALA A 1 87 ? -5.874 -10.225 0.624 1.00 97.62 87 ALA A CA 1
ATOM 669 C C . ALA A 1 87 ? -5.421 -10.205 2.095 1.00 97.62 87 ALA A C 1
ATOM 671 O O . ALA A 1 87 ? -4.263 -10.503 2.380 1.00 97.62 87 ALA A O 1
ATOM 672 N N . ALA A 1 88 ? -6.334 -9.968 3.042 1.00 94.31 88 ALA A N 1
ATOM 673 C CA . ALA A 1 88 ? -6.019 -9.989 4.471 1.00 94.31 88 ALA A CA 1
ATOM 674 C C . ALA A 1 88 ? -5.430 -11.337 4.924 1.00 94.31 88 ALA A C 1
ATOM 676 O O . ALA A 1 88 ? -4.460 -11.374 5.678 1.00 94.31 88 ALA A O 1
ATOM 677 N N . LYS A 1 89 ? -5.962 -12.456 4.416 1.00 96.88 89 LYS A N 1
ATOM 678 C CA . LYS A 1 89 ? -5.424 -13.795 4.708 1.00 96.88 89 LYS A CA 1
ATOM 679 C C . LYS A 1 89 ? -4.024 -14.011 4.134 1.00 96.88 89 LYS A C 1
ATOM 681 O O . LYS A 1 89 ? -3.213 -14.653 4.791 1.00 96.88 89 LYS A O 1
ATOM 686 N N . ILE A 1 90 ? -3.738 -13.484 2.940 1.00 97.19 90 ILE A N 1
ATOM 687 C CA . ILE A 1 90 ? -2.394 -13.541 2.344 1.00 97.19 90 ILE A CA 1
ATOM 688 C C . ILE A 1 90 ? -1.398 -12.787 3.230 1.00 97.19 90 ILE A C 1
ATOM 690 O O . ILE A 1 90 ? -0.356 -13.342 3.566 1.00 97.19 90 ILE A O 1
ATOM 694 N N . GLN A 1 91 ? -1.734 -11.561 3.646 1.00 94.38 91 GLN A N 1
ATOM 695 C CA . GLN A 1 91 ? -0.868 -10.755 4.511 1.00 94.38 91 GLN A CA 1
ATOM 696 C C . GLN A 1 91 ? -0.646 -11.425 5.875 1.00 94.38 91 GLN A C 1
ATOM 698 O O . GLN A 1 91 ? 0.488 -11.499 6.340 1.00 94.38 91 GLN A O 1
ATOM 703 N N . TYR A 1 92 ? -1.704 -11.973 6.481 1.00 94.31 92 TYR A N 1
ATOM 704 C CA . TYR A 1 92 ? -1.604 -12.692 7.753 1.00 94.31 92 TYR A CA 1
ATOM 705 C C . TYR A 1 92 ? -0.738 -13.952 7.650 1.00 94.31 92 TYR A C 1
ATOM 707 O O . TYR A 1 92 ? 0.107 -14.203 8.501 1.00 94.31 92 TYR A O 1
ATOM 715 N N . GLN A 1 93 ? -0.900 -14.751 6.594 1.00 96.19 93 GLN A N 1
ATOM 716 C CA . GLN A 1 93 ? -0.050 -15.927 6.424 1.00 96.19 93 GLN A CA 1
ATOM 717 C C . GLN A 1 93 ? 1.413 -15.525 6.202 1.00 96.19 93 GLN A C 1
ATOM 719 O O . GLN A 1 93 ? 2.312 -16.146 6.762 1.00 96.19 93 GLN A O 1
ATOM 724 N N . TRP A 1 94 ? 1.650 -14.460 5.432 1.00 93.62 94 TRP A N 1
ATOM 725 C CA . TRP A 1 94 ? 2.991 -13.928 5.223 1.00 93.62 94 TRP A CA 1
ATOM 726 C C . TRP A 1 94 ? 3.645 -13.481 6.537 1.00 93.62 94 TRP A C 1
ATOM 728 O O . TRP A 1 94 ? 4.813 -13.803 6.753 1.00 93.62 94 TRP A O 1
ATOM 738 N N . SER A 1 95 ? 2.911 -12.809 7.433 1.00 90.88 95 SER A N 1
ATOM 739 C CA . SER A 1 95 ? 3.453 -12.381 8.728 1.00 90.88 95 SER A CA 1
ATOM 740 C C . SER A 1 95 ? 3.794 -13.563 9.643 1.00 90.88 95 SER A C 1
ATOM 742 O O . SER A 1 95 ? 4.865 -13.571 10.250 1.00 90.88 95 SER A O 1
ATOM 744 N N . LEU A 1 96 ? 2.973 -14.620 9.651 1.00 92.19 96 LEU A N 1
ATOM 745 C CA . LEU A 1 96 ? 3.288 -15.870 10.357 1.00 92.19 96 LEU A CA 1
ATOM 746 C C . LEU A 1 96 ? 4.533 -16.573 9.790 1.00 92.19 96 LEU A C 1
ATOM 748 O O . LEU A 1 96 ? 5.375 -17.079 10.539 1.00 92.19 96 LEU A O 1
ATOM 752 N N . ASP A 1 97 ? 4.665 -16.619 8.464 1.00 92.44 97 ASP A N 1
ATOM 753 C CA . ASP A 1 97 ? 5.741 -17.351 7.788 1.00 92.44 97 ASP A CA 1
ATOM 754 C C . ASP A 1 97 ? 7.121 -16.714 8.008 1.00 92.44 97 ASP A C 1
ATOM 756 O O . ASP A 1 97 ? 8.136 -17.420 7.980 1.00 92.44 97 ASP A O 1
ATOM 760 N N . LYS A 1 98 ? 7.173 -15.399 8.265 1.00 86.12 98 LYS A N 1
ATOM 761 C CA . LYS A 1 98 ? 8.419 -14.673 8.555 1.00 86.12 98 LYS A CA 1
ATOM 762 C C . LYS A 1 98 ? 9.065 -15.078 9.880 1.00 86.12 98 LYS A C 1
ATOM 764 O O . LYS A 1 98 ? 10.293 -15.051 9.969 1.00 86.12 98 LYS A O 1
ATOM 769 N N . LYS A 1 99 ? 8.276 -15.527 10.866 1.00 82.94 99 LYS A N 1
ATOM 770 C CA . LYS A 1 99 ? 8.745 -16.005 12.187 1.00 82.94 99 LYS A CA 1
ATOM 771 C C . LYS A 1 99 ? 9.652 -15.014 12.931 1.00 82.94 99 LYS A C 1
ATOM 773 O O . LYS A 1 99 ? 10.512 -15.420 13.711 1.00 82.94 99 LYS A O 1
ATOM 778 N N . ASP A 1 100 ? 9.462 -13.725 12.691 1.00 84.12 100 ASP A N 1
ATOM 779 C CA . ASP A 1 100 ? 10.259 -12.622 13.234 1.00 84.12 100 ASP A CA 1
ATOM 780 C C . ASP A 1 100 ? 9.431 -11.650 14.095 1.00 84.12 100 ASP A C 1
ATOM 782 O O . ASP A 1 100 ? 9.979 -10.673 14.598 1.00 84.12 100 ASP A O 1
ATOM 786 N N . GLY A 1 101 ? 8.140 -11.942 14.311 1.00 83.19 101 GLY A N 1
ATOM 787 C CA . GLY A 1 101 ? 7.243 -11.120 15.136 1.00 83.19 101 GLY A CA 1
ATOM 788 C C . GLY A 1 101 ? 6.467 -10.063 14.363 1.00 83.19 101 GLY A C 1
ATOM 789 O O . GLY A 1 101 ? 5.833 -9.206 14.976 1.00 83.19 101 GLY A O 1
ATOM 790 N N . VAL A 1 102 ? 6.494 -10.107 13.029 1.00 85.06 102 VAL A N 1
ATOM 791 C CA . VAL A 1 102 ? 5.672 -9.225 12.190 1.00 85.06 102 VAL A CA 1
ATOM 792 C C . VAL A 1 102 ? 4.176 -9.405 12.461 1.00 85.06 102 VAL A C 1
ATOM 794 O O . VAL A 1 102 ? 3.438 -8.431 12.430 1.00 85.06 102 VAL A O 1
ATOM 797 N N . ASP A 1 103 ? 3.719 -10.611 12.781 1.00 88.06 103 ASP A N 1
ATOM 798 C CA . ASP A 1 103 ? 2.330 -10.899 13.145 1.00 88.06 103 ASP A CA 1
ATOM 799 C C . ASP A 1 103 ? 1.895 -10.201 14.443 1.00 88.06 103 ASP A C 1
ATOM 801 O O . ASP A 1 103 ? 0.810 -9.618 14.497 1.00 88.06 103 ASP A O 1
ATOM 805 N N . GLU A 1 104 ? 2.759 -10.185 15.458 1.00 86.69 104 GLU A N 1
ATOM 806 C CA . GLU A 1 104 ? 2.528 -9.445 16.706 1.00 86.69 104 GLU A CA 1
ATOM 807 C C . GLU A 1 104 ? 2.547 -7.929 16.474 1.00 86.69 104 GLU A C 1
ATOM 809 O O . GLU A 1 104 ? 1.705 -7.193 16.998 1.00 86.69 104 GLU A O 1
ATOM 814 N N . LEU A 1 105 ? 3.470 -7.447 15.635 1.00 84.75 105 LEU A N 1
ATOM 815 C CA . LEU A 1 105 ? 3.522 -6.041 15.244 1.00 84.75 105 LEU A CA 1
ATOM 816 C C . LEU A 1 105 ? 2.244 -5.623 14.498 1.00 84.75 105 LEU A C 1
ATOM 818 O O . LEU A 1 105 ? 1.618 -4.632 14.876 1.00 84.75 105 LEU A O 1
ATOM 822 N N . ASP A 1 106 ? 1.808 -6.391 13.501 1.00 86.06 106 ASP A N 1
ATOM 823 C CA . ASP A 1 106 ? 0.579 -6.133 12.744 1.00 86.06 106 ASP A CA 1
ATOM 824 C C . ASP A 1 106 ? -0.655 -6.155 13.666 1.00 86.06 106 ASP A C 1
ATOM 826 O O . ASP A 1 106 ? -1.507 -5.261 13.610 1.00 86.06 106 ASP A O 1
ATOM 830 N N . GLY A 1 107 ? -0.734 -7.140 14.569 1.00 87.94 107 GLY A N 1
ATOM 831 C CA . GLY A 1 107 ? -1.810 -7.256 15.555 1.00 87.94 107 GLY A CA 1
ATOM 832 C C . GLY A 1 107 ? -1.868 -6.059 16.505 1.00 87.94 107 GLY A C 1
ATOM 833 O O . GLY A 1 107 ? -2.941 -5.502 16.757 1.00 87.94 107 GLY A O 1
ATOM 834 N N . SER A 1 108 ? -0.713 -5.603 16.985 1.00 86.56 108 SER A N 1
ATOM 835 C CA . SER A 1 108 ? -0.633 -4.425 17.846 1.00 86.56 108 SER A CA 1
ATOM 836 C C . SER A 1 108 ? -1.061 -3.141 17.145 1.00 86.56 108 SER A C 1
ATOM 838 O O . SER A 1 108 ? -1.792 -2.338 17.726 1.00 86.56 108 SER A O 1
ATOM 840 N N . TYR A 1 109 ? -0.669 -2.972 15.880 1.00 82.38 109 TYR A N 1
ATOM 841 C CA . TYR A 1 109 ? -1.035 -1.815 15.080 1.00 82.38 109 TYR A CA 1
ATOM 842 C C . TYR A 1 109 ? -2.547 -1.795 14.842 1.00 82.38 109 TYR A C 1
ATOM 844 O O . TYR A 1 109 ? -3.178 -0.751 14.995 1.00 82.38 109 TYR A O 1
ATOM 852 N N . CYS A 1 110 ? -3.164 -2.963 14.608 1.00 86.19 110 CYS A N 1
ATOM 853 C CA . CYS A 1 110 ? -4.622 -3.085 14.524 1.00 86.19 110 CYS A CA 1
ATOM 854 C C . CYS A 1 110 ? -5.339 -2.558 15.775 1.00 86.19 110 CYS A C 1
ATOM 856 O O . CYS A 1 110 ? -6.402 -1.940 15.661 1.00 86.19 110 CYS A O 1
ATOM 858 N N . PHE A 1 111 ? -4.772 -2.786 16.963 1.00 87.00 111 PHE A N 1
ATOM 859 C CA . PHE A 1 111 ? -5.335 -2.309 18.224 1.00 87.00 111 PHE A CA 1
ATOM 860 C C . PHE A 1 111 ? -5.057 -0.821 18.468 1.00 87.00 111 PHE A C 1
ATOM 862 O O . PHE A 1 111 ? -5.995 -0.068 18.726 1.00 87.00 111 PHE A O 1
ATOM 869 N N . LEU A 1 112 ? -3.795 -0.388 18.360 1.00 85.56 112 LEU A N 1
ATOM 870 C CA . LEU A 1 112 ? -3.375 0.996 18.617 1.00 85.56 112 LEU A CA 1
ATOM 871 C C . LEU A 1 112 ? -4.065 1.985 17.676 1.00 85.56 112 LEU A C 1
ATOM 873 O O . LEU A 1 112 ? -4.499 3.053 18.101 1.00 85.56 112 LEU A O 1
ATOM 877 N N . GLU A 1 113 ? -4.242 1.595 16.416 1.00 83.06 113 GLU A N 1
ATOM 878 C CA . GLU A 1 113 ? -4.958 2.391 15.428 1.00 83.06 113 GLU A CA 1
ATOM 879 C C . GLU A 1 113 ? -6.472 2.103 15.422 1.00 83.06 113 GLU A C 1
ATOM 881 O O . GLU A 1 113 ? -7.211 2.658 14.607 1.00 83.06 113 GLU A O 1
ATOM 886 N N . GLY A 1 114 ? -6.994 1.246 16.299 1.00 86.31 114 GLY A N 1
ATOM 887 C CA . GLY A 1 114 ? -8.428 0.945 16.352 1.00 86.31 114 GLY A CA 1
ATOM 888 C C . GLY A 1 114 ? -8.997 0.373 15.045 1.00 86.31 114 GLY A C 1
ATOM 889 O O . GLY A 1 114 ? -10.188 0.513 14.776 1.00 86.31 114 GLY A O 1
ATOM 890 N N . HIS A 1 115 ? -8.172 -0.256 14.205 1.00 87.62 115 HIS A N 1
ATOM 891 C CA . HIS A 1 115 ? -8.631 -0.927 12.986 1.00 87.62 115 HIS A CA 1
ATOM 892 C C . HIS A 1 115 ? -9.508 -2.141 13.310 1.00 87.62 115 HIS A C 1
ATOM 894 O O . HIS A 1 115 ? -10.476 -2.403 12.604 1.00 87.62 115 HIS A O 1
ATOM 900 N N . CYS A 1 116 ? -9.237 -2.821 14.425 1.00 84.25 116 CYS A N 1
ATOM 901 C CA . CYS A 1 116 ? -9.966 -4.014 14.858 1.00 84.25 116 CYS A CA 1
ATOM 902 C C . CYS A 1 116 ? -11.450 -3.743 15.199 1.00 84.25 116 CYS A C 1
ATOM 904 O O . CYS A 1 116 ? -12.271 -4.657 15.157 1.00 84.25 116 CYS A O 1
ATOM 906 N N . SER A 1 117 ? -11.808 -2.499 15.532 1.00 88.81 117 SER A N 1
ATOM 907 C CA . SER A 1 117 ? -13.187 -2.065 15.802 1.00 88.81 117 SER A CA 1
ATOM 908 C C . SER A 1 117 ? -13.746 -1.130 14.722 1.00 88.81 117 SER A C 1
ATOM 910 O O . SER A 1 117 ? -14.853 -0.609 14.875 1.00 88.81 117 SER A O 1
ATOM 912 N N . ASN A 1 118 ? -13.006 -0.910 13.630 1.00 88.38 118 ASN A N 1
ATOM 913 C CA . ASN A 1 118 ? -13.410 0.000 12.569 1.00 88.38 118 ASN A CA 1
ATOM 914 C C . ASN A 1 118 ? -14.485 -0.635 11.675 1.00 88.38 118 ASN A C 1
ATOM 916 O O . ASN A 1 118 ? -14.182 -1.384 10.752 1.00 88.38 118 ASN A O 1
ATOM 920 N N . ALA A 1 119 ? -15.745 -0.279 11.919 1.00 92.44 119 ALA A N 1
ATOM 921 C CA . ALA A 1 119 ? -16.878 -0.730 11.114 1.00 92.44 119 ALA A CA 1
ATOM 922 C C . ALA A 1 119 ? -17.083 0.067 9.808 1.00 92.44 119 ALA A C 1
ATOM 924 O O . ALA A 1 119 ? -18.007 -0.241 9.059 1.00 92.44 119 ALA A O 1
ATOM 925 N N . ALA A 1 120 ? -16.273 1.101 9.537 1.00 92.38 120 ALA A N 1
ATOM 926 C CA . ALA A 1 120 ? -16.372 1.876 8.298 1.00 92.38 120 ALA A CA 1
ATOM 927 C C . ALA A 1 120 ? -15.769 1.136 7.092 1.00 92.38 120 ALA A C 1
ATOM 929 O O . ALA A 1 120 ? -16.186 1.382 5.962 1.00 92.38 120 ALA A O 1
ATOM 930 N N . VAL A 1 121 ? -14.816 0.227 7.328 1.00 92.38 121 VAL A N 1
ATOM 931 C CA . VAL A 1 121 ? -14.245 -0.639 6.289 1.00 92.38 121 VAL A CA 1
ATOM 932 C C . VAL A 1 121 ? -15.108 -1.893 6.159 1.00 92.38 121 VAL A C 1
ATOM 934 O O . VAL A 1 121 ? -15.352 -2.596 7.138 1.00 92.38 121 VAL A O 1
ATOM 937 N N . THR A 1 122 ? -15.554 -2.188 4.942 1.00 94.75 122 THR A N 1
ATOM 938 C CA . THR A 1 122 ? -16.316 -3.391 4.585 1.00 94.75 122 THR A CA 1
ATOM 939 C C . THR A 1 122 ? -15.605 -4.150 3.467 1.00 94.75 122 THR A C 1
ATOM 941 O O . THR A 1 122 ? -14.595 -3.696 2.933 1.00 94.75 122 THR A O 1
ATOM 944 N N . ASN A 1 123 ? -16.132 -5.313 3.076 1.00 94.06 123 ASN A N 1
ATOM 945 C CA . ASN A 1 123 ? -15.556 -6.107 1.985 1.00 94.06 123 ASN A CA 1
ATOM 946 C C . ASN A 1 123 ? -15.704 -5.431 0.611 1.00 94.06 123 ASN A C 1
ATOM 948 O O . ASN A 1 123 ? -15.054 -5.830 -0.350 1.00 94.06 123 ASN A O 1
ATOM 952 N N . GLU A 1 124 ? -16.561 -4.417 0.525 1.00 95.31 124 GLU A N 1
ATOM 953 C CA . GLU A 1 124 ? -16.887 -3.663 -0.679 1.00 95.31 124 GLU A CA 1
ATOM 954 C C . GLU A 1 124 ? -16.182 -2.304 -0.729 1.00 95.31 124 GLU A C 1
ATOM 956 O O . GLU A 1 124 ? -16.343 -1.586 -1.717 1.00 95.31 124 GLU A O 1
ATOM 961 N N . THR A 1 125 ? -15.406 -1.951 0.306 1.00 95.62 125 THR A N 1
ATOM 962 C CA . THR A 1 125 ? -14.695 -0.673 0.369 1.00 95.62 125 THR A CA 1
ATOM 963 C C . THR A 1 125 ? -13.823 -0.480 -0.865 1.00 95.62 125 THR A C 1
ATOM 965 O O . THR A 1 125 ? -12.938 -1.273 -1.190 1.00 95.62 125 THR A O 1
ATOM 968 N N . THR A 1 126 ? -14.087 0.612 -1.566 1.00 95.75 126 THR A N 1
ATOM 969 C CA . THR A 1 126 ? -13.360 1.025 -2.759 1.00 95.75 126 THR A CA 1
ATOM 970 C C . THR A 1 126 ? -12.124 1.844 -2.398 1.00 95.75 126 THR A C 1
ATOM 972 O O . THR A 1 126 ? -12.008 2.384 -1.301 1.00 95.75 126 THR A O 1
ATOM 975 N N . LEU A 1 127 ? -11.210 2.013 -3.359 1.00 95.12 127 LEU A N 1
ATOM 976 C CA . LEU A 1 127 ? -10.050 2.895 -3.187 1.00 95.12 127 LEU A CA 1
ATOM 977 C C . LEU A 1 127 ? -10.444 4.339 -2.862 1.00 95.12 127 LEU A C 1
ATOM 979 O O . LEU A 1 127 ? -9.848 4.942 -1.984 1.00 95.12 127 LEU A O 1
ATOM 983 N N . ALA A 1 128 ? -11.480 4.871 -3.514 1.00 95.75 128 ALA A N 1
ATOM 984 C CA . ALA A 1 128 ? -11.935 6.235 -3.258 1.00 95.75 128 ALA A CA 1
ATOM 985 C C . ALA A 1 128 ? -12.507 6.401 -1.839 1.00 95.75 128 ALA A C 1
ATOM 987 O O . ALA A 1 128 ? -12.320 7.438 -1.206 1.00 95.75 128 ALA A O 1
ATOM 988 N N . GLU A 1 129 ? -13.200 5.382 -1.325 1.00 96.50 129 GLU A N 1
ATOM 989 C CA . GLU A 1 129 ? -13.669 5.375 0.062 1.00 96.50 129 GLU A CA 1
ATOM 990 C C . GLU A 1 129 ? -12.503 5.235 1.041 1.00 96.50 129 GLU A C 1
ATOM 992 O O . GLU A 1 129 ? -12.490 5.933 2.050 1.00 96.50 129 GLU A O 1
ATOM 997 N N . ALA A 1 130 ? -11.505 4.403 0.731 1.00 94.31 130 ALA A N 1
ATOM 998 C CA . ALA A 1 130 ? -10.294 4.281 1.536 1.00 94.31 130 ALA A CA 1
ATOM 999 C C . ALA A 1 130 ? -9.510 5.606 1.597 1.00 94.31 130 ALA A C 1
ATOM 1001 O O . ALA A 1 130 ? -9.172 6.053 2.690 1.00 94.31 130 ALA A O 1
ATOM 1002 N N . ASP A 1 131 ? -9.305 6.283 0.460 1.00 95.06 131 ASP A N 1
ATOM 1003 C CA . ASP A 1 131 ? -8.670 7.608 0.397 1.00 95.06 131 ASP A CA 1
ATOM 1004 C C . ASP A 1 131 ? -9.446 8.629 1.255 1.00 95.06 131 ASP A C 1
ATOM 1006 O O . ASP A 1 131 ? -8.854 9.384 2.028 1.00 95.06 131 ASP A O 1
ATOM 1010 N N . LYS A 1 132 ? -10.788 8.606 1.200 1.00 95.88 132 LYS A N 1
ATOM 1011 C CA . LYS A 1 132 ? -11.644 9.459 2.041 1.00 95.88 132 LYS A CA 1
ATOM 1012 C C . LYS A 1 132 ? -11.490 9.147 3.530 1.00 95.88 132 LYS A C 1
ATOM 1014 O O . LYS A 1 132 ? -11.424 10.071 4.334 1.00 95.88 132 LYS A O 1
ATOM 1019 N N . MET A 1 133 ? -11.412 7.871 3.908 1.00 93.88 133 MET A N 1
ATOM 1020 C CA . MET A 1 133 ? -11.149 7.478 5.298 1.00 93.88 133 MET A CA 1
ATOM 1021 C C . MET A 1 133 ? -9.762 7.949 5.759 1.00 93.88 133 MET A C 1
ATOM 1023 O O . MET A 1 133 ? -9.610 8.368 6.907 1.00 93.88 133 MET A O 1
ATOM 1027 N N . CYS A 1 134 ? -8.755 7.930 4.880 1.00 91.06 134 CYS A N 1
ATOM 1028 C CA . CYS A 1 134 ? -7.434 8.485 5.170 1.00 91.06 134 CYS A CA 1
ATOM 1029 C C . CYS A 1 134 ? -7.483 10.007 5.365 1.00 91.06 134 CYS A C 1
ATOM 1031 O O . CYS A 1 134 ? -6.904 10.504 6.332 1.00 91.06 134 CYS A O 1
ATOM 1033 N N . ASP A 1 135 ? -8.209 10.736 4.513 1.00 93.56 135 ASP A N 1
ATOM 1034 C CA . ASP A 1 135 ? -8.424 12.179 4.668 1.00 93.56 135 ASP A CA 1
ATOM 1035 C C . ASP A 1 135 ? -9.128 12.510 5.996 1.00 93.56 135 ASP A C 1
ATOM 1037 O O . ASP A 1 135 ? -8.705 13.414 6.715 1.00 93.56 135 ASP A O 1
ATOM 1041 N N . GLU A 1 136 ? -10.175 11.763 6.357 1.00 93.12 136 GLU A N 1
ATOM 1042 C CA . GLU A 1 136 ? -10.923 11.966 7.606 1.00 93.12 136 GLU A CA 1
ATOM 1043 C C . GLU A 1 136 ? -10.062 11.714 8.847 1.00 93.12 136 GLU A C 1
ATOM 1045 O O . GLU A 1 136 ? -10.198 12.409 9.855 1.00 93.12 136 GLU A O 1
ATOM 1050 N N . ARG A 1 137 ? -9.171 10.723 8.777 1.00 89.00 137 ARG A N 1
ATOM 1051 C CA . ARG A 1 137 ? -8.375 10.282 9.921 1.00 89.00 137 ARG A CA 1
ATOM 1052 C C . ARG A 1 137 ? -7.075 11.059 10.102 1.00 89.00 137 ARG A C 1
ATOM 1054 O O . ARG A 1 137 ? -6.692 11.347 11.233 1.00 89.00 137 ARG A O 1
ATOM 1061 N N . TYR A 1 138 ? -6.388 11.361 9.007 1.00 86.94 138 TYR A N 1
ATOM 1062 C CA . TYR A 1 138 ? -5.023 11.890 9.019 1.00 86.94 138 TYR A CA 1
ATOM 1063 C C . TYR A 1 138 ? -4.900 13.261 8.338 1.00 86.94 138 TYR A C 1
ATOM 1065 O O . TYR A 1 138 ? -3.812 13.840 8.322 1.00 86.94 138 TYR A O 1
ATOM 1073 N N . GLY A 1 139 ? -5.981 13.796 7.762 1.00 91.06 139 GLY A N 1
ATOM 1074 C CA . GLY A 1 139 ? -5.939 15.040 6.996 1.00 91.06 139 GLY A CA 1
ATOM 1075 C C . GLY A 1 139 ? -4.974 14.950 5.813 1.00 91.06 139 GLY A C 1
ATOM 1076 O O . GLY A 1 139 ? -4.802 13.900 5.211 1.00 91.06 139 GLY A O 1
ATOM 1077 N N . ASP A 1 140 ? -4.281 16.038 5.488 1.00 89.31 140 ASP A N 1
ATOM 1078 C CA . ASP A 1 140 ? -3.327 16.054 4.368 1.00 89.31 140 ASP A CA 1
ATOM 1079 C C . ASP A 1 140 ? -1.993 15.338 4.659 1.00 89.31 140 ASP A C 1
ATOM 1081 O O . ASP A 1 140 ? -1.116 15.282 3.790 1.00 89.31 140 ASP A O 1
ATOM 1085 N N . ASP A 1 141 ? -1.775 14.827 5.873 1.00 88.00 141 ASP A N 1
ATOM 1086 C CA . ASP A 1 141 ? -0.470 14.284 6.252 1.00 88.00 141 ASP A CA 1
ATOM 1087 C C . ASP A 1 141 ? -0.212 12.887 5.685 1.00 88.00 141 ASP A C 1
ATOM 1089 O O . ASP A 1 141 ? 0.923 12.605 5.287 1.00 88.00 141 ASP A O 1
ATOM 1093 N N . TRP A 1 142 ? -1.241 12.047 5.517 1.00 87.50 142 TRP A N 1
ATOM 1094 C CA . TRP A 1 142 ? -1.068 10.721 4.901 1.00 87.50 142 TRP A CA 1
ATOM 1095 C C . TRP A 1 142 ? -0.561 10.817 3.454 1.00 87.50 142 TRP A C 1
ATOM 1097 O O . TRP A 1 142 ? 0.214 9.977 3.002 1.00 87.50 142 TRP A O 1
ATOM 1107 N N . ARG A 1 143 ? -0.907 11.899 2.746 1.00 91.12 143 ARG A N 1
ATOM 1108 C CA . ARG A 1 143 ? -0.483 12.166 1.359 1.00 91.12 143 ARG A CA 1
ATOM 1109 C C . ARG A 1 143 ? 1.032 12.309 1.222 1.00 91.12 143 ARG A C 1
ATOM 1111 O O . ARG A 1 143 ? 1.608 12.009 0.174 1.00 91.12 143 ARG A O 1
ATOM 1118 N N . LYS A 1 144 ? 1.675 12.745 2.309 1.00 87.56 144 LYS A N 1
ATOM 1119 C CA . LYS A 1 144 ? 3.121 12.961 2.427 1.00 87.56 144 LYS A CA 1
ATOM 1120 C C . LYS A 1 144 ? 3.848 11.720 2.953 1.00 87.56 144 LYS A C 1
ATOM 1122 O O . LYS A 1 144 ? 5.072 11.765 3.061 1.00 87.56 144 LYS A O 1
ATOM 1127 N N . ALA A 1 145 ? 3.144 10.634 3.286 1.00 83.12 145 ALA A N 1
ATOM 1128 C CA . ALA A 1 145 ? 3.772 9.393 3.729 1.00 83.12 145 ALA A CA 1
ATOM 1129 C C . ALA A 1 145 ? 4.812 8.917 2.701 1.00 83.12 145 ALA A C 1
ATOM 1131 O O . ALA A 1 145 ? 4.620 9.067 1.493 1.00 83.12 145 ALA A O 1
ATOM 1132 N N . GLY A 1 146 ? 5.945 8.403 3.182 1.00 77.75 146 GLY A N 1
ATOM 1133 C CA . GLY A 1 146 ? 7.067 7.992 2.330 1.00 77.75 146 GLY A CA 1
ATOM 1134 C C . GLY A 1 146 ? 7.937 9.135 1.797 1.00 77.75 146 GLY A C 1
ATOM 1135 O O . GLY A 1 146 ? 8.979 8.874 1.195 1.00 77.75 146 GLY A O 1
ATOM 1136 N N . LYS A 1 147 ? 7.568 10.401 2.037 1.00 83.56 147 LYS A N 1
ATOM 1137 C CA . LYS A 1 147 ? 8.435 11.537 1.729 1.00 83.56 147 LYS A CA 1
ATOM 1138 C C . LYS A 1 147 ? 9.668 11.494 2.626 1.00 83.56 147 LYS A C 1
ATOM 1140 O O . LYS A 1 147 ? 9.543 11.580 3.846 1.00 83.56 147 LYS A O 1
ATOM 1145 N N . ILE A 1 148 ? 10.854 11.471 2.022 1.00 69.38 148 ILE A N 1
ATOM 1146 C CA . ILE A 1 148 ? 12.104 11.689 2.747 1.00 69.38 148 ILE A CA 1
ATOM 1147 C C . ILE A 1 148 ? 12.110 13.140 3.215 1.00 69.38 148 ILE A C 1
ATOM 1149 O O . ILE A 1 148 ? 12.391 14.074 2.460 1.00 69.38 148 ILE A O 1
ATOM 1153 N N . THR A 1 149 ? 11.775 13.354 4.480 1.00 63.00 149 THR A N 1
ATOM 1154 C CA . THR A 1 149 ? 12.110 14.601 5.155 1.00 63.00 149 THR A CA 1
ATOM 1155 C C . THR A 1 149 ? 13.567 14.513 5.604 1.00 63.00 149 THR A C 1
ATOM 1157 O O . THR A 1 149 ? 14.052 13.449 5.978 1.00 63.00 149 THR A O 1
ATOM 1160 N N . TRP A 1 150 ? 14.288 15.636 5.628 1.00 44.81 150 TRP A N 1
ATOM 1161 C CA . TRP A 1 150 ? 15.639 15.692 6.214 1.00 44.81 150 TRP A CA 1
ATOM 1162 C C . TRP A 1 150 ? 15.673 15.218 7.687 1.00 44.81 150 TRP A C 1
ATOM 1164 O O . TRP A 1 150 ? 16.735 14.896 8.208 1.00 44.81 150 TRP A O 1
ATOM 1174 N N . SER A 1 151 ? 14.513 15.114 8.352 1.00 46.00 151 SER A N 1
ATOM 1175 C CA . SER A 1 151 ? 14.358 14.532 9.688 1.00 46.00 151 SER A CA 1
ATOM 1176 C C . SER A 1 151 ? 14.250 12.998 9.722 1.00 46.00 151 SER A C 1
ATOM 1178 O O . SER A 1 151 ? 14.323 12.443 10.810 1.00 46.00 151 SER A O 1
ATOM 1180 N N . MET A 1 152 ? 14.129 12.289 8.591 1.00 43.38 152 MET A N 1
ATOM 1181 C CA . MET A 1 152 ? 14.147 10.811 8.536 1.00 43.38 152 MET A CA 1
ATOM 1182 C C . MET A 1 152 ? 15.549 10.197 8.721 1.00 43.38 152 MET A C 1
ATOM 1184 O O . MET A 1 152 ? 15.686 8.981 8.784 1.00 43.38 152 MET A O 1
ATOM 1188 N N . GLN A 1 153 ? 16.588 11.020 8.905 1.00 45.56 153 GLN A N 1
ATOM 1189 C CA . GLN A 1 153 ? 17.843 10.597 9.548 1.00 45.56 153 GLN A CA 1
ATOM 1190 C C . GLN A 1 153 ? 17.725 10.489 11.081 1.00 45.56 153 GLN A C 1
ATOM 1192 O O . GLN A 1 153 ? 18.722 10.255 11.762 1.00 45.56 153 GLN A O 1
ATOM 1197 N N . GLN A 1 154 ? 16.528 10.653 11.649 1.00 41.22 154 GLN A N 1
ATOM 1198 C CA . GLN A 1 154 ? 16.262 10.296 13.037 1.00 41.22 154 GLN A CA 1
ATOM 1199 C C . GLN A 1 154 ? 15.898 8.800 13.114 1.00 41.22 154 GLN A C 1
ATOM 1201 O O . GLN A 1 154 ? 14.949 8.373 12.453 1.00 41.22 154 GLN A O 1
ATOM 1206 N N . PRO A 1 155 ? 16.609 7.995 13.924 1.00 38.41 155 PRO A N 1
ATOM 1207 C CA . PRO A 1 155 ? 16.325 6.577 14.124 1.00 38.41 155 PRO A CA 1
ATOM 1208 C C . PRO A 1 155 ? 15.068 6.427 14.993 1.00 38.41 155 PRO A C 1
ATOM 1210 O O . PRO A 1 155 ? 15.157 6.199 16.193 1.00 38.41 155 PRO A O 1
ATOM 1213 N N . GLN A 1 156 ? 13.887 6.630 14.413 1.00 42.12 156 GLN A N 1
ATOM 1214 C CA . GLN A 1 156 ? 12.606 6.659 15.144 1.00 42.12 156 GLN A CA 1
ATOM 1215 C C . GLN A 1 156 ? 11.704 5.461 14.811 1.00 42.12 156 GLN A C 1
ATOM 1217 O O . GLN A 1 156 ? 10.535 5.449 15.161 1.00 42.12 156 GLN A O 1
ATOM 1222 N N . LEU A 1 157 ? 12.258 4.436 14.162 1.00 41.03 157 LEU A N 1
ATOM 1223 C CA . LEU A 1 157 ? 11.698 3.081 14.093 1.00 41.03 157 LEU A CA 1
ATOM 1224 C C . LEU A 1 157 ? 12.827 2.056 14.254 1.00 41.03 157 LEU A C 1
ATOM 1226 O O . LEU A 1 157 ? 12.833 0.985 13.654 1.00 41.03 157 LEU A O 1
ATOM 1230 N N . SER A 1 158 ? 13.784 2.362 15.132 1.00 44.28 158 SER A N 1
ATOM 1231 C CA . SER A 1 158 ? 14.417 1.299 15.905 1.00 44.28 158 SER A CA 1
ATOM 1232 C C . SER A 1 158 ? 13.320 0.7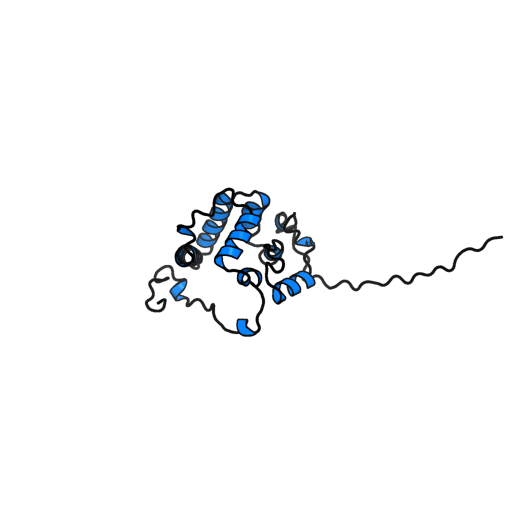42 16.809 1.00 44.28 158 SER A C 1
ATOM 1234 O O . SER A 1 158 ? 13.255 1.103 17.983 1.00 44.28 158 SER A O 1
ATOM 1236 N N . LEU A 1 159 ? 12.393 -0.048 16.252 1.00 48.16 159 LEU A N 1
ATOM 1237 C CA . LEU A 1 159 ? 11.508 -0.878 17.055 1.00 48.16 159 LEU A CA 1
ATOM 1238 C C . LEU A 1 159 ? 12.442 -1.591 18.019 1.00 48.16 159 LEU A C 1
ATOM 1240 O O . LEU A 1 159 ? 13.321 -2.345 17.595 1.00 48.16 159 LEU A O 1
ATOM 1244 N N . HIS A 1 160 ? 12.343 -1.251 19.305 1.00 52.19 160 HIS A N 1
ATOM 1245 C CA . HIS A 1 160 ? 13.062 -1.991 20.320 1.00 52.19 160 HIS A CA 1
ATOM 1246 C C . HIS A 1 160 ? 12.748 -3.464 20.041 1.00 52.19 160 HIS A C 1
ATOM 1248 O O . HIS A 1 160 ? 11.567 -3.785 19.921 1.00 52.19 160 HIS A O 1
ATOM 1254 N N . PRO A 1 161 ? 13.744 -4.358 19.909 1.00 58.00 161 PRO A N 1
ATOM 1255 C CA . PRO A 1 161 ? 13.482 -5.772 19.619 1.00 58.00 161 PRO A CA 1
ATOM 1256 C C . PRO A 1 161 ? 12.472 -6.388 20.602 1.00 58.00 161 PRO A C 1
ATOM 1258 O O . PRO A 1 161 ? 11.766 -7.335 20.284 1.00 58.00 161 PRO A O 1
ATOM 1261 N N . GLU A 1 162 ? 12.376 -5.793 21.795 1.00 57.09 162 GLU A N 1
ATOM 1262 C CA . GLU A 1 162 ? 11.411 -6.094 22.849 1.00 57.09 162 GLU A CA 1
ATOM 1263 C C . GLU A 1 162 ? 9.936 -5.867 22.448 1.00 57.09 162 GLU A C 1
ATOM 1265 O O . GLU A 1 162 ? 9.087 -6.605 22.938 1.00 57.09 162 GLU A O 1
ATOM 1270 N N . LEU A 1 163 ? 9.637 -4.906 21.560 1.00 54.59 163 LEU A N 1
ATOM 1271 C CA . LEU A 1 163 ? 8.292 -4.619 21.029 1.00 54.59 163 LEU A CA 1
ATOM 1272 C C . LEU A 1 163 ? 7.859 -5.614 19.944 1.00 54.59 163 LEU A C 1
ATOM 1274 O O . LEU A 1 163 ? 6.673 -5.885 19.815 1.00 54.59 163 LEU A O 1
ATOM 1278 N N . ALA A 1 164 ? 8.814 -6.179 19.198 1.00 55.03 164 ALA A N 1
ATOM 1279 C CA . ALA A 1 164 ? 8.575 -7.229 18.201 1.00 55.03 164 ALA A CA 1
ATOM 1280 C C . ALA A 1 164 ? 8.667 -8.652 18.798 1.00 55.03 164 ALA A C 1
ATOM 1282 O O . ALA A 1 164 ? 8.613 -9.650 18.086 1.00 55.03 164 ALA A O 1
ATOM 1283 N N . SER A 1 165 ? 8.863 -8.769 20.115 1.00 62.66 165 SER A N 1
ATOM 1284 C CA . SER A 1 165 ? 9.011 -10.056 20.796 1.00 62.66 165 SER A CA 1
ATOM 1285 C C . SER A 1 165 ? 7.663 -10.743 21.001 1.00 62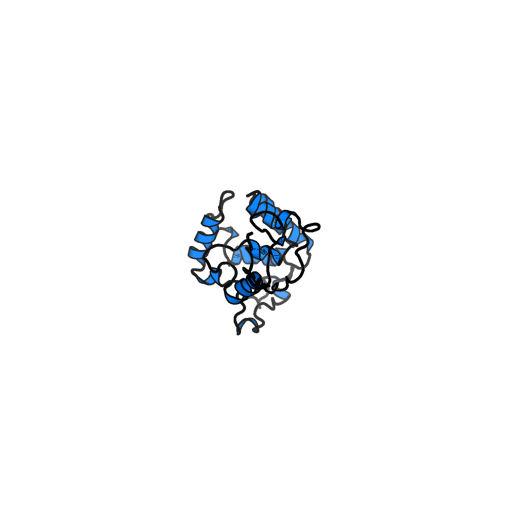.66 165 SER A C 1
ATOM 1287 O O . SER A 1 165 ? 6.808 -10.219 21.707 1.00 62.66 165 SER A O 1
ATOM 1289 N N . HIS A 1 166 ? 7.557 -11.992 20.546 1.00 59.22 166 HIS A N 1
ATOM 1290 C CA . HIS A 1 166 ? 6.443 -12.924 20.812 1.00 59.22 166 HIS A CA 1
ATOM 1291 C C . HIS A 1 166 ? 6.144 -13.196 22.295 1.00 59.22 166 HIS A C 1
ATOM 1293 O O . HIS A 1 166 ? 5.134 -13.803 22.631 1.00 59.22 166 HIS A O 1
ATOM 1299 N N . THR A 1 167 ? 7.052 -12.831 23.203 1.00 61.38 167 THR A N 1
ATOM 1300 C CA . THR A 1 167 ? 6.920 -13.143 24.640 1.00 61.38 167 THR A CA 1
ATOM 1301 C C . THR A 1 167 ? 6.713 -11.911 25.506 1.00 61.38 167 THR A C 1
ATOM 1303 O O . THR A 1 167 ? 6.104 -12.009 26.569 1.00 61.38 167 THR A O 1
ATOM 1306 N N . THR A 1 168 ? 7.222 -10.757 25.074 1.00 66.94 168 THR A N 1
ATOM 1307 C CA . THR A 1 168 ? 7.149 -9.507 2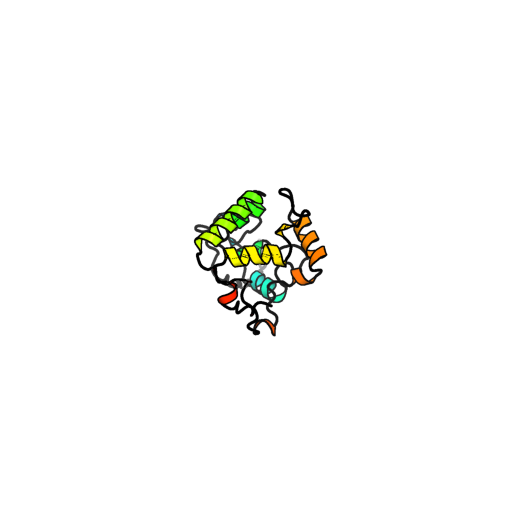5.840 1.00 66.94 168 THR A CA 1
ATOM 1308 C C . THR A 1 168 ? 6.365 -8.424 25.123 1.00 66.94 168 THR A C 1
ATOM 1310 O O . THR A 1 168 ? 5.725 -7.645 25.815 1.00 66.94 168 THR A O 1
ATOM 1313 N N . GLY A 1 169 ? 6.383 -8.386 23.786 1.00 64.12 169 GLY A N 1
ATOM 1314 C CA . GLY A 1 169 ? 5.657 -7.452 22.919 1.00 64.12 169 GLY A CA 1
ATOM 1315 C C . GLY A 1 169 ? 5.376 -6.078 23.538 1.00 64.12 169 GLY A C 1
ATOM 1316 O O . GLY A 1 169 ? 6.248 -5.428 24.120 1.00 64.12 169 GLY A O 1
ATOM 1317 N N . PHE A 1 170 ? 4.106 -5.677 23.486 1.00 60.25 170 PHE A N 1
ATOM 1318 C CA . PHE A 1 170 ? 3.580 -4.456 24.116 1.00 60.25 170 PHE A CA 1
ATOM 1319 C C . PHE A 1 170 ? 3.357 -4.584 25.629 1.00 60.25 170 PHE A C 1
ATOM 1321 O O . PHE A 1 170 ? 2.907 -3.643 26.276 1.00 60.25 170 PHE A O 1
ATOM 1328 N N . HIS A 1 171 ? 3.683 -5.736 26.214 1.00 58.53 171 HIS A N 1
ATOM 1329 C CA . HIS A 1 171 ? 3.660 -5.960 27.658 1.00 58.53 171 HIS A CA 1
ATOM 1330 C C . HIS A 1 171 ? 4.982 -5.572 28.336 1.00 58.53 171 HIS A C 1
ATOM 1332 O O . HIS A 1 171 ? 5.081 -5.638 29.563 1.00 58.53 171 HIS A O 1
ATOM 1338 N N . SER A 1 172 ? 6.002 -5.156 27.574 1.00 59.78 172 SER A N 1
ATOM 1339 C CA . SER A 1 172 ? 7.206 -4.562 28.152 1.00 59.78 172 SER A CA 1
ATOM 1340 C C . SER A 1 172 ? 6.845 -3.252 28.851 1.00 59.78 172 SER A C 1
ATOM 1342 O O . SER A 1 172 ? 6.251 -2.363 28.251 1.00 59.78 172 SER A O 1
ATOM 1344 N N . SER A 1 173 ? 7.267 -3.081 30.106 1.00 59.56 173 SER A N 1
ATOM 1345 C CA . SER A 1 173 ? 7.100 -1.821 30.850 1.00 59.56 173 SER A CA 1
ATOM 1346 C C . SER A 1 173 ? 7.848 -0.635 30.232 1.00 59.56 173 SER A C 1
ATOM 1348 O O . SER A 1 173 ? 7.712 0.487 30.705 1.00 59.56 173 SER A O 1
ATOM 1350 N N . LYS A 1 174 ? 8.657 -0.879 29.196 1.00 55.09 174 LYS A N 1
ATOM 1351 C CA . LYS A 1 174 ? 9.314 0.151 28.385 1.00 55.09 174 LYS A CA 1
ATOM 1352 C C . LYS A 1 174 ? 8.473 0.602 27.183 1.00 55.09 174 LYS A C 1
ATOM 1354 O O . LYS A 1 174 ? 8.903 1.499 26.468 1.00 55.09 174 LYS A O 1
ATOM 1359 N N . ALA A 1 175 ? 7.336 -0.051 26.924 1.00 50.34 175 ALA A N 1
ATOM 1360 C CA . ALA A 1 175 ? 6.405 0.285 25.845 1.00 50.34 175 ALA A CA 1
ATOM 1361 C C . ALA A 1 175 ? 5.381 1.371 26.242 1.00 50.34 175 ALA A C 1
ATOM 1363 O O . ALA A 1 175 ? 4.648 1.854 25.382 1.00 50.34 175 ALA A O 1
ATOM 1364 N N . THR A 1 176 ? 5.332 1.739 27.528 1.00 46.91 176 THR A N 1
ATOM 1365 C CA . THR A 1 176 ? 4.502 2.803 28.125 1.00 46.91 176 THR A CA 1
ATOM 1366 C C . THR A 1 176 ? 5.369 3.937 28.638 1.00 46.91 176 THR A C 1
ATOM 1368 O O . THR A 1 176 ? 4.991 5.108 28.435 1.00 46.91 176 THR A O 1
#

Secondary structure (DSSP, 8-state):
----------------PPPSS---TTT-TTTTSTTT-GGG--HHHHHHHHHH-S-TTSS--GGGGGG-GGGHHHHIIIIIS--HHHHHHHHHHHHHHH-SSHHHHHHHHHHHTTGGG-TT--TT--HHHHHHHHHHHHGGGGGGTT---GGGGS------TTTS-TTTGGGSTT--